Protein AF-A0A7S0ITP1-F1 (afdb_monomer)

Secondary structure (DSSP, 8-state):
-----------------------------------PPPPPPHHHHHHHHHHHTSTTTHHHHHHHHHH-EEEEE--STTHHHHHHHHHHHT-SEEEEE---B--GGGTTT-TTS-GGGTTSBHHHHHHHHHHHH-TTSEEEEE-S---TTTHHHHHH-

pLDDT: mean 84.59, std 22.94, range [31.58, 98.5]

Structure (mmCIF, N/CA/C/O backbone):
data_AF-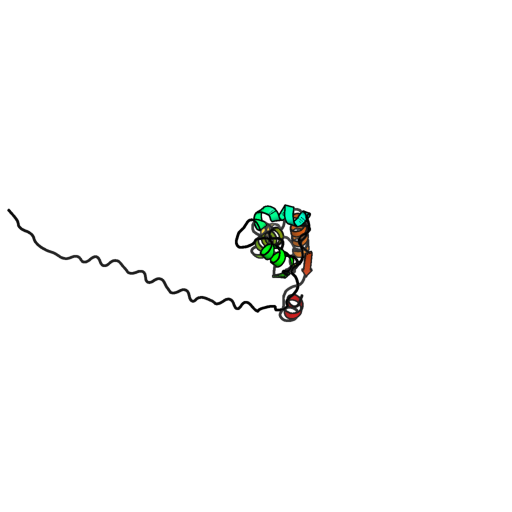A0A7S0ITP1-F1
#
_entry.id   AF-A0A7S0ITP1-F1
#
loop_
_atom_site.group_PDB
_atom_site.id
_atom_site.type_symbol
_atom_site.label_atom_id
_atom_site.label_alt_id
_atom_site.label_comp_id
_atom_site.label_asym_id
_atom_site.label_entity_id
_atom_site.label_seq_id
_atom_site.pdbx_PDB_ins_code
_atom_site.Cartn_x
_atom_site.Cartn_y
_atom_site.Cartn_z
_atom_site.occupancy
_atom_site.B_iso_or_equiv
_atom_site.auth_seq_id
_atom_site.auth_comp_id
_atom_site.auth_asym_id
_atom_site.auth_atom_id
_atom_site.pdbx_PDB_model_num
ATOM 1 N N . PRO A 1 1 ? -29.487 74.611 -15.622 1.00 44.19 1 PRO A N 1
ATOM 2 C CA . PRO A 1 1 ? -29.886 74.369 -17.029 1.00 44.19 1 PRO A CA 1
ATOM 3 C C . PRO A 1 1 ? -29.518 72.948 -17.476 1.00 44.19 1 PRO A C 1
ATOM 5 O O . PRO A 1 1 ? -28.346 72.594 -17.527 1.00 44.19 1 PRO A O 1
ATOM 8 N N . ALA A 1 2 ? -30.541 72.129 -17.714 1.00 46.28 2 ALA A N 1
ATOM 9 C CA . ALA A 1 2 ? -30.426 70.770 -18.228 1.00 46.28 2 ALA A CA 1
ATOM 10 C C . ALA A 1 2 ? -30.141 70.753 -19.741 1.00 46.28 2 ALA A C 1
ATOM 12 O O . ALA A 1 2 ? -30.684 71.590 -20.458 1.00 46.28 2 ALA A O 1
ATOM 13 N N . CYS A 1 3 ? -29.365 69.768 -20.212 1.00 35.94 3 CYS A N 1
ATOM 14 C CA . CYS A 1 3 ? -29.589 69.070 -21.489 1.00 35.94 3 CYS A CA 1
ATOM 15 C C . CYS A 1 3 ? -28.616 67.885 -21.657 1.00 35.94 3 CYS A C 1
ATOM 17 O O . CYS A 1 3 ? -27.439 68.058 -21.951 1.00 35.94 3 CYS A O 1
ATOM 19 N N . THR A 1 4 ? -29.136 66.673 -21.476 1.00 49.03 4 THR A N 1
ATOM 20 C CA . THR A 1 4 ? -28.759 65.437 -22.204 1.00 49.03 4 THR A CA 1
ATOM 21 C C . THR A 1 4 ? -29.268 65.532 -23.668 1.00 49.03 4 THR A C 1
ATOM 23 O O . THR A 1 4 ? -30.091 66.424 -23.887 1.00 49.03 4 THR A O 1
ATOM 26 N N . PRO A 1 5 ? -28.934 64.649 -24.658 1.00 55.34 5 PRO A N 1
ATOM 27 C CA . PRO A 1 5 ? -28.652 63.208 -24.488 1.00 55.34 5 PRO A CA 1
ATOM 28 C C . PRO A 1 5 ? -27.712 62.493 -25.506 1.00 55.34 5 PRO A C 1
ATOM 30 O O . PRO A 1 5 ? -27.251 63.061 -26.486 1.00 55.34 5 PRO A O 1
ATOM 33 N N . SER A 1 6 ? -27.577 61.171 -25.285 1.00 40.69 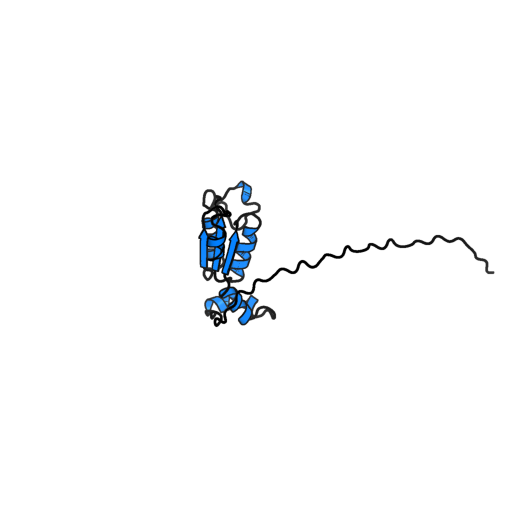6 SER A N 1
ATOM 34 C CA . SER A 1 6 ? -27.523 60.093 -26.298 1.00 40.69 6 SER A CA 1
ATOM 35 C C . SER A 1 6 ? -26.195 59.773 -27.009 1.00 40.69 6 SER A C 1
ATOM 37 O O . SER A 1 6 ? -25.819 60.447 -27.959 1.00 40.69 6 SER A O 1
ATOM 39 N N . LEU A 1 7 ? -25.610 58.601 -26.709 1.00 47.50 7 LEU A N 1
ATOM 40 C CA . LEU A 1 7 ? -25.733 57.421 -27.587 1.00 47.50 7 LEU A CA 1
ATOM 41 C C . LEU A 1 7 ? -25.281 56.121 -26.890 1.00 47.50 7 LEU A C 1
ATOM 43 O O . LEU A 1 7 ? -24.262 56.060 -26.209 1.00 47.50 7 LEU A O 1
ATOM 47 N N . LEU A 1 8 ? -26.121 55.101 -27.074 1.00 42.69 8 LEU A N 1
ATOM 48 C CA . LEU A 1 8 ? -26.030 53.704 -26.652 1.00 42.69 8 LEU A CA 1
ATOM 49 C C . LEU A 1 8 ? -24.685 53.033 -26.979 1.00 42.69 8 LEU A C 1
ATOM 51 O O . LEU A 1 8 ? -24.243 53.029 -28.123 1.00 42.69 8 LEU A O 1
ATOM 55 N N . GLY A 1 9 ? -24.159 52.301 -25.998 1.00 38.16 9 GLY A N 1
ATOM 56 C CA . GLY A 1 9 ? -23.215 51.202 -26.187 1.00 38.16 9 GLY A CA 1
ATOM 57 C C . GLY A 1 9 ? -23.521 50.115 -25.164 1.00 38.16 9 GLY A C 1
ATOM 58 O O . GLY A 1 9 ? -23.044 50.159 -24.033 1.00 38.16 9 GLY A O 1
ATOM 59 N N . ALA A 1 10 ? -24.395 49.179 -25.529 1.00 45.84 10 ALA A N 1
ATOM 60 C CA . ALA A 1 10 ? -24.771 48.056 -24.683 1.00 45.84 10 ALA A CA 1
ATOM 61 C C . ALA A 1 10 ? -23.585 47.087 -24.548 1.00 45.84 10 ALA A C 1
ATOM 63 O O . ALA A 1 10 ? -23.334 46.276 -25.436 1.00 45.84 10 ALA A O 1
ATOM 64 N N . HIS A 1 11 ? -22.858 47.149 -23.432 1.00 43.56 11 HIS A N 1
ATOM 65 C CA . HIS A 1 11 ? -21.922 46.091 -23.059 1.00 43.56 11 HIS A CA 1
ATOM 66 C C . HIS A 1 11 ? -22.703 44.924 -22.454 1.00 43.56 11 HIS A C 1
ATOM 68 O O . HIS A 1 11 ? -23.052 44.911 -21.276 1.00 43.56 11 HIS A O 1
ATOM 74 N N . GLN A 1 12 ? -23.000 43.940 -23.295 1.00 50.16 12 GLN A N 1
ATOM 75 C CA . GLN A 1 12 ? -23.522 42.647 -22.879 1.00 50.16 12 GLN A CA 1
ATOM 76 C C . GLN A 1 12 ? -22.361 41.827 -22.283 1.00 50.16 12 GLN A C 1
ATOM 78 O O . GLN A 1 12 ? -21.387 41.572 -22.994 1.00 50.16 12 GLN A O 1
ATOM 83 N N . PRO A 1 13 ? -22.394 41.409 -21.003 1.00 44.38 13 PRO A N 1
ATOM 84 C CA . PRO A 1 13 ? -21.366 40.518 -20.484 1.00 44.38 13 PRO A CA 1
ATOM 85 C C . PRO A 1 13 ? -21.537 39.128 -21.108 1.00 44.38 13 PRO A C 1
ATOM 87 O O . PRO A 1 13 ? -22.633 38.559 -21.110 1.00 44.38 13 PRO A O 1
ATOM 90 N N . LEU A 1 14 ? -20.443 38.584 -21.647 1.00 40.62 14 LEU A N 1
ATOM 91 C CA . LEU A 1 14 ? -20.373 37.229 -22.191 1.00 40.62 14 LEU A CA 1
ATOM 92 C C . LEU A 1 14 ? -20.786 36.221 -21.108 1.00 40.62 14 LEU A C 1
ATOM 94 O O . LEU A 1 14 ? -20.093 36.033 -20.108 1.00 40.62 14 LEU A O 1
ATOM 98 N N . ARG A 1 15 ? -21.936 35.567 -21.305 1.00 39.19 15 ARG A N 1
ATOM 99 C CA . ARG A 1 15 ? -22.378 34.436 -20.484 1.00 39.19 15 ARG A CA 1
ATOM 100 C C . ARG A 1 15 ? -21.462 33.246 -20.764 1.00 39.19 15 ARG A C 1
ATOM 102 O O . ARG A 1 15 ? -21.625 32.566 -21.770 1.00 39.19 15 ARG A O 1
ATOM 109 N N . PHE A 1 16 ? -20.525 32.978 -19.860 1.00 44.41 16 PHE A N 1
ATOM 110 C CA . PHE A 1 16 ? -19.823 31.698 -19.807 1.00 44.41 16 PHE A CA 1
ATOM 111 C C . PHE A 1 16 ? -20.823 30.620 -19.368 1.00 44.41 16 PHE A C 1
ATOM 113 O O . PHE A 1 16 ? -21.118 30.459 -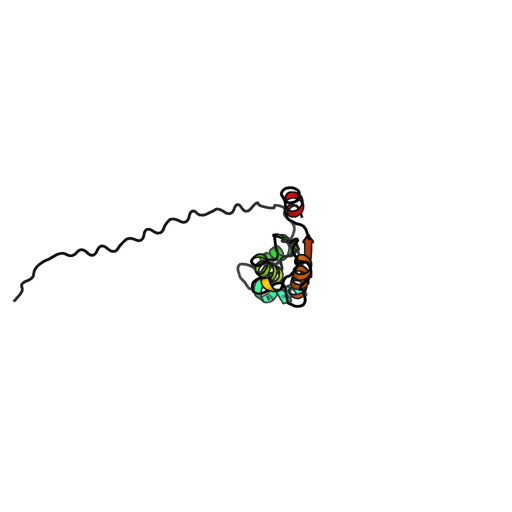18.182 1.00 44.41 16 PHE A O 1
ATOM 120 N N . THR A 1 17 ? -21.401 29.897 -20.323 1.00 42.62 17 THR A N 1
ATOM 121 C CA . THR A 1 17 ? -22.140 28.666 -20.035 1.00 42.62 17 THR A CA 1
ATOM 122 C C . THR A 1 17 ? -21.142 27.628 -19.532 1.00 42.62 17 THR A C 1
ATOM 124 O O . THR A 1 17 ? -20.302 27.151 -20.292 1.00 42.62 17 THR A O 1
ATOM 127 N N . ARG A 1 18 ? -21.206 27.302 -18.236 1.00 38.91 18 ARG A N 1
ATOM 128 C CA . ARG A 1 18 ? -20.491 26.158 -17.656 1.00 38.91 18 ARG A CA 1
ATOM 129 C C . ARG A 1 18 ? -20.938 24.888 -18.393 1.00 38.91 18 ARG A C 1
ATOM 131 O O . ARG A 1 18 ? -22.143 24.630 -18.394 1.00 38.91 18 ARG A O 1
ATOM 138 N N . PRO A 1 19 ? -20.041 24.093 -18.999 1.00 38.84 19 PRO A N 1
ATOM 139 C CA . PRO A 1 19 ? -20.432 22.778 -19.478 1.00 38.84 19 PRO A CA 1
ATOM 140 C C . PRO A 1 19 ? -20.865 21.935 -18.275 1.00 38.84 19 PRO A C 1
ATOM 142 O O . PRO A 1 19 ? -20.167 21.858 -17.262 1.00 38.84 19 PRO A O 1
ATOM 145 N N . SER A 1 20 ? -22.057 21.351 -18.374 1.00 39.44 20 SER A N 1
ATOM 146 C CA . SER A 1 20 ? -22.580 20.382 -17.421 1.00 39.44 20 SER A CA 1
ATOM 147 C C . SER A 1 20 ? -21.664 19.162 -17.411 1.00 39.44 20 SER A C 1
ATOM 149 O O . SER A 1 20 ? -21.657 18.372 -18.354 1.00 39.44 20 SER A O 1
ATOM 151 N N . ILE A 1 21 ? -20.882 19.012 -16.350 1.00 45.62 21 ILE A N 1
ATOM 152 C CA . ILE A 1 21 ? -20.198 17.760 -16.039 1.00 45.62 21 ILE A CA 1
ATOM 153 C C . ILE A 1 21 ? -21.280 16.718 -15.752 1.00 45.62 21 ILE A C 1
ATOM 155 O O . ILE A 1 21 ? -21.997 16.815 -14.756 1.00 45.62 21 ILE A O 1
ATOM 159 N N . MET A 1 22 ? -21.433 15.757 -16.667 1.00 34.88 22 MET A N 1
ATOM 160 C CA . MET A 1 22 ? -22.223 14.557 -16.426 1.00 34.88 22 MET A CA 1
ATOM 161 C C . MET A 1 22 ? -21.658 13.864 -15.186 1.00 34.88 22 MET A C 1
ATOM 163 O O . MET A 1 22 ? -20.467 13.564 -15.114 1.00 34.88 22 MET A O 1
ATOM 167 N N . SER A 1 23 ? -22.522 13.643 -14.200 1.00 42.88 23 SER A N 1
ATOM 168 C CA . SER A 1 23 ? -22.233 12.803 -13.046 1.00 42.88 23 SER A CA 1
ATOM 169 C C . SER A 1 23 ? -21.992 11.378 -13.546 1.00 42.88 23 SER A C 1
ATOM 171 O O . SER A 1 23 ? -22.923 10.691 -13.964 1.00 42.88 23 SER A O 1
ATOM 173 N N . ALA A 1 24 ? -20.732 10.947 -13.553 1.00 37.34 24 ALA A N 1
ATOM 174 C CA . ALA A 1 24 ? -20.401 9.537 -13.653 1.00 37.34 24 ALA A CA 1
ATOM 175 C C . ALA A 1 24 ? -20.755 8.902 -12.305 1.00 37.34 24 ALA A C 1
ATOM 177 O O . ALA A 1 24 ? -20.031 9.053 -11.320 1.00 37.34 24 ALA A O 1
ATOM 178 N N . ALA A 1 25 ? -21.909 8.241 -12.252 1.00 37.81 25 ALA A N 1
ATOM 179 C CA . ALA A 1 25 ? -22.269 7.368 -11.151 1.00 37.81 25 ALA A CA 1
ATOM 180 C C . ALA A 1 25 ? -21.246 6.225 -11.100 1.00 37.81 25 ALA A C 1
ATOM 182 O O . ALA A 1 25 ? -21.273 5.311 -11.924 1.00 37.81 25 ALA A O 1
ATOM 183 N N . ALA A 1 26 ? -20.311 6.300 -10.154 1.00 36.47 26 ALA A N 1
ATOM 184 C CA . ALA A 1 26 ? -19.483 5.163 -9.801 1.00 36.47 26 ALA A CA 1
ATOM 185 C C . ALA A 1 26 ? -20.412 4.089 -9.220 1.00 36.47 26 ALA A C 1
ATOM 187 O O . ALA A 1 26 ? -20.977 4.256 -8.141 1.00 36.47 26 ALA A O 1
ATOM 188 N N . SER A 1 27 ? -20.615 3.016 -9.982 1.00 31.58 27 SER A N 1
ATOM 189 C CA . SER A 1 27 ? -21.344 1.834 -9.539 1.00 31.58 27 SER A CA 1
ATOM 190 C C . SER A 1 27 ? -20.546 1.157 -8.427 1.00 31.58 27 SER A C 1
ATOM 192 O O . SER A 1 27 ? -19.614 0.401 -8.695 1.00 31.58 27 SER A O 1
ATOM 194 N N . THR A 1 28 ? -20.902 1.424 -7.174 1.00 35.31 28 THR A N 1
ATOM 195 C CA . THR A 1 28 ? -20.461 0.638 -6.024 1.00 35.31 28 THR A CA 1
ATOM 196 C C . THR A 1 28 ? -21.105 -0.740 -6.114 1.00 35.31 28 THR A C 1
ATOM 198 O O . THR A 1 28 ? -22.270 -0.930 -5.768 1.00 35.31 28 THR A O 1
ATOM 201 N N . ALA A 1 29 ? -20.342 -1.714 -6.609 1.00 35.19 29 ALA A N 1
ATOM 202 C CA . ALA A 1 29 ? -20.685 -3.117 -6.454 1.00 35.19 29 ALA A CA 1
ATOM 203 C C . ALA A 1 29 ? -20.769 -3.415 -4.950 1.00 35.19 29 ALA A C 1
ATOM 205 O O . ALA A 1 29 ? -19.771 -3.381 -4.230 1.00 35.19 29 ALA A O 1
ATOM 206 N N . ALA A 1 30 ? -21.991 -3.623 -4.470 1.00 41.78 30 ALA A N 1
ATOM 207 C CA . ALA A 1 30 ? -22.270 -3.975 -3.094 1.00 41.78 30 ALA A CA 1
ATOM 208 C C . ALA A 1 30 ? -21.728 -5.382 -2.817 1.00 41.78 30 ALA A C 1
ATOM 210 O O . ALA A 1 30 ? -22.329 -6.379 -3.214 1.00 41.78 30 ALA A O 1
ATOM 211 N N . VAL A 1 31 ? -20.597 -5.464 -2.118 1.00 41.78 31 VAL A N 1
ATOM 212 C CA . VAL A 1 31 ? -20.173 -6.707 -1.472 1.00 41.78 31 VAL A CA 1
ATOM 213 C C . VAL A 1 31 ? -21.002 -6.845 -0.201 1.00 41.78 31 VAL A C 1
ATOM 215 O O . VAL A 1 31 ? -20.780 -6.158 0.794 1.00 41.78 31 VAL A O 1
ATOM 218 N N . ALA A 1 32 ? -22.024 -7.692 -0.267 1.00 47.03 32 ALA A N 1
ATOM 219 C CA . ALA A 1 32 ? -22.854 -8.040 0.870 1.00 47.03 32 ALA A CA 1
ATOM 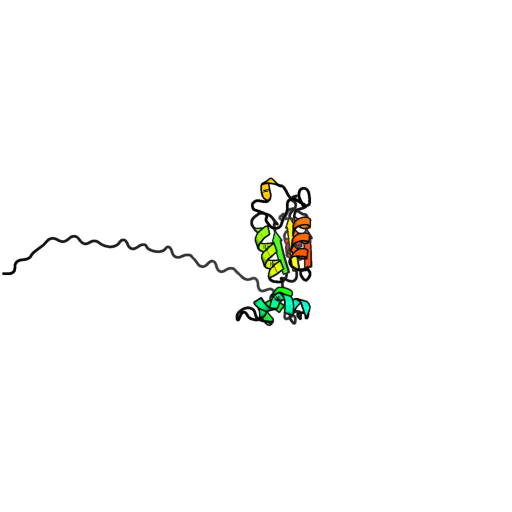220 C C . ALA A 1 32 ? -22.280 -9.264 1.589 1.00 47.03 32 ALA A C 1
ATOM 222 O O . ALA A 1 32 ? -22.197 -10.339 1.004 1.00 47.03 32 ALA A O 1
ATOM 223 N N . THR A 1 33 ? -22.003 -9.141 2.886 1.00 40.56 33 THR A N 1
ATOM 224 C CA . THR A 1 33 ? -22.618 -10.012 3.903 1.00 40.56 33 THR A CA 1
ATOM 225 C C . THR A 1 33 ? -22.444 -9.389 5.284 1.00 40.56 33 THR A C 1
ATOM 227 O O . THR A 1 33 ? -21.410 -8.802 5.593 1.00 40.56 33 THR A O 1
ATOM 230 N N . ALA A 1 34 ? -23.488 -9.477 6.109 1.00 51.03 34 ALA A N 1
ATOM 231 C CA . ALA A 1 34 ? -23.485 -9.002 7.485 1.00 51.03 34 ALA A CA 1
ATOM 232 C C . ALA A 1 34 ? -22.476 -9.809 8.318 1.00 51.03 34 ALA A C 1
ATOM 234 O O . ALA A 1 34 ? -22.795 -10.868 8.849 1.00 51.03 34 ALA A O 1
ATOM 235 N N . SER A 1 35 ? -21.251 -9.301 8.413 1.00 58.91 35 SER A N 1
ATOM 236 C CA . SER A 1 35 ? -20.243 -9.750 9.363 1.00 58.91 35 SER A CA 1
ATOM 237 C C . SER A 1 35 ? -20.113 -8.667 10.418 1.00 58.91 35 SER A C 1
ATOM 239 O O . SER A 1 35 ? -19.935 -7.495 10.082 1.00 58.91 35 SER A O 1
ATOM 241 N N . SER A 1 36 ? -20.206 -9.039 11.695 1.00 82.69 36 SER A N 1
ATOM 242 C CA . SER A 1 36 ? -19.805 -8.154 12.787 1.00 82.69 36 SER A CA 1
ATOM 243 C C . SER A 1 36 ? -18.441 -7.563 12.447 1.00 82.69 36 SER A C 1
ATOM 245 O O . SER A 1 36 ? -17.502 -8.311 12.161 1.00 82.69 36 SER A O 1
ATOM 247 N N . LEU A 1 37 ? -18.342 -6.235 12.415 1.00 92.38 37 LEU A N 1
ATOM 248 C CA . LEU A 1 37 ? -17.085 -5.588 12.069 1.00 92.38 37 LEU A CA 1
ATOM 249 C C . LEU A 1 37 ? -15.986 -6.005 13.055 1.00 92.38 37 LEU A C 1
ATOM 251 O O . LEU A 1 37 ? -16.282 -6.224 14.234 1.00 92.38 37 LEU A O 1
ATOM 255 N N . PRO A 1 38 ? -14.721 -6.089 12.625 1.00 95.62 38 PRO A N 1
ATOM 256 C CA . PRO A 1 38 ? -13.636 -6.444 13.528 1.00 95.62 38 PRO A CA 1
ATOM 257 C C . PRO A 1 38 ? -13.540 -5.435 14.675 1.00 95.62 38 PRO A C 1
ATOM 259 O O . PRO A 1 38 ? -13.804 -4.243 14.504 1.00 95.62 38 PRO A O 1
ATOM 262 N N . GLU A 1 39 ? -13.186 -5.905 15.865 1.00 96.50 39 GLU A N 1
ATOM 263 C CA . GLU A 1 39 ? -12.913 -5.024 17.000 1.00 96.50 39 GLU A CA 1
ATOM 264 C C . GLU A 1 39 ? -11.520 -4.400 16.881 1.00 96.50 39 GLU A C 1
ATOM 266 O O . GLU A 1 39 ? -10.608 -4.976 16.278 1.00 96.50 39 GLU A O 1
ATOM 271 N N . LEU A 1 40 ? -11.348 -3.207 17.451 1.00 97.19 40 LEU A N 1
ATOM 272 C CA . LEU A 1 40 ? -10.048 -2.546 17.533 1.00 97.19 40 LEU A CA 1
ATOM 273 C C . LEU A 1 40 ? -9.366 -2.936 18.844 1.00 97.19 40 LEU A C 1
ATOM 275 O O . LEU A 1 40 ? -9.952 -2.814 19.918 1.00 97.19 40 LEU A O 1
ATOM 279 N N . SER A 1 41 ? -8.110 -3.360 18.761 1.00 97.50 41 SER A N 1
ATOM 280 C CA . SER A 1 41 ? -7.259 -3.531 19.936 1.00 97.50 41 SER A CA 1
ATOM 281 C C . SER A 1 41 ? -6.957 -2.183 20.599 1.00 97.50 41 SER A C 1
ATOM 283 O O . SER A 1 41 ? -7.068 -1.117 19.990 1.00 97.50 41 SER A O 1
ATOM 285 N N . HIS A 1 42 ? -6.489 -2.215 21.847 1.00 97.50 42 HIS A N 1
ATOM 286 C CA . HIS A 1 42 ? -6.064 -1.003 22.551 1.00 97.50 42 HIS A CA 1
ATOM 287 C C . HIS A 1 42 ? -4.948 -0.242 21.815 1.00 97.50 42 HIS A C 1
ATOM 289 O O . HIS A 1 42 ? -4.894 0.985 21.878 1.00 97.50 42 HIS A O 1
ATOM 295 N N . GLU A 1 43 ? -4.050 -0.950 21.126 1.00 97.75 43 GLU A N 1
ATOM 296 C CA . GLU A 1 43 ? -2.988 -0.345 20.313 1.00 97.75 43 GLU A CA 1
ATOM 297 C C . GLU A 1 43 ? -3.551 0.393 19.100 1.00 97.75 43 GLU A C 1
ATOM 299 O O . GLU A 1 43 ? -3.192 1.548 18.862 1.00 97.75 43 GLU A O 1
ATOM 304 N N . GLU A 1 44 ? -4.490 -0.231 18.393 1.00 97.56 44 GLU A N 1
ATOM 305 C CA . GLU A 1 44 ? -5.176 0.377 17.254 1.00 97.56 44 GLU A CA 1
ATOM 306 C C . GLU A 1 44 ? -6.003 1.593 17.679 1.00 97.56 44 GLU A C 1
ATOM 308 O O . GLU A 1 44 ? -5.934 2.630 17.026 1.00 97.56 44 GLU A O 1
ATOM 313 N N . ILE A 1 45 ? -6.714 1.524 18.810 1.00 97.56 45 ILE A N 1
ATOM 314 C CA . ILE A 1 45 ? -7.454 2.674 19.356 1.00 97.56 45 ILE A CA 1
ATOM 315 C C . ILE A 1 45 ? -6.506 3.849 19.624 1.00 97.56 45 ILE A C 1
ATOM 317 O O . ILE A 1 45 ? -6.806 4.984 19.252 1.00 97.56 45 ILE A O 1
ATOM 321 N N . ARG A 1 46 ? -5.335 3.598 20.230 1.00 97.44 46 ARG A N 1
ATOM 322 C CA . ARG A 1 46 ? -4.335 4.655 20.459 1.00 97.44 46 ARG A CA 1
ATOM 323 C C . ARG A 1 46 ? -3.827 5.240 19.141 1.00 97.44 46 ARG A C 1
ATOM 325 O O . ARG A 1 46 ? -3.786 6.464 19.002 1.00 97.44 46 ARG A O 1
ATOM 332 N N . ARG A 1 47 ? -3.479 4.385 18.172 1.00 97.56 47 ARG A N 1
ATOM 333 C CA . ARG A 1 47 ? -2.967 4.790 16.852 1.00 97.56 47 ARG A CA 1
ATOM 334 C C . ARG A 1 47 ? -3.980 5.630 16.072 1.00 97.56 47 ARG A C 1
ATOM 336 O O . ARG A 1 47 ? -3.612 6.676 15.545 1.00 97.56 47 ARG A O 1
ATOM 343 N N . TYR A 1 48 ? -5.242 5.206 16.034 1.00 97.94 48 TYR A N 1
ATOM 344 C CA . TYR A 1 48 ? -6.304 5.849 15.254 1.00 97.94 48 TYR A CA 1
ATOM 345 C C . TYR A 1 48 ? -7.097 6.897 16.038 1.00 97.94 48 TYR A C 1
ATOM 347 O O . TYR A 1 48 ? -8.076 7.421 15.520 1.00 97.94 48 TYR A O 1
ATOM 355 N N . SER A 1 49 ? -6.677 7.256 17.253 1.00 96.88 49 SER A N 1
ATOM 356 C CA . SER A 1 49 ? -7.382 8.204 18.133 1.00 96.88 49 SER A CA 1
ATOM 357 C C . SER A 1 49 ? -7.844 9.492 17.437 1.00 96.88 49 SER A C 1
ATOM 359 O O . SER A 1 49 ? -8.956 9.951 17.678 1.00 96.88 49 SER A O 1
ATOM 361 N N . ARG A 1 50 ? -7.040 10.042 16.515 1.00 97.06 50 ARG A N 1
ATOM 362 C CA . ARG A 1 50 ? -7.397 11.236 15.724 1.00 97.06 50 ARG A CA 1
ATOM 363 C C . ARG A 1 50 ? -8.406 10.986 14.600 1.00 97.06 50 ARG A C 1
ATOM 365 O O . ARG A 1 50 ? -9.058 11.931 14.181 1.00 97.06 50 ARG A O 1
ATOM 372 N N . HIS A 1 51 ? -8.542 9.756 14.111 1.00 96.38 51 HIS A N 1
ATOM 373 C CA . HIS A 1 51 ? -9.603 9.377 13.172 1.00 96.38 51 HIS A CA 1
ATOM 374 C C . HIS A 1 51 ? -10.917 9.110 13.914 1.00 96.38 51 HIS A C 1
ATOM 376 O O . HIS A 1 51 ? -11.980 9.478 13.431 1.00 96.38 51 HIS A O 1
ATOM 382 N N . LEU A 1 52 ? -10.840 8.525 15.116 1.00 95.75 52 LEU A N 1
ATOM 383 C CA . LEU A 1 52 ? -12.009 8.148 15.920 1.00 95.75 52 LEU A CA 1
ATOM 384 C C . LEU A 1 52 ? -12.861 9.339 16.381 1.00 95.75 52 LEU A C 1
ATOM 386 O O . LEU A 1 52 ? -14.027 9.149 16.712 1.00 95.75 52 LEU A O 1
ATOM 390 N N . ILE A 1 53 ? -12.289 10.543 16.415 1.00 96.00 53 ILE A N 1
ATOM 391 C CA . ILE A 1 53 ? -13.000 11.780 16.771 1.00 96.00 53 ILE A CA 1
ATOM 392 C C . ILE A 1 53 ? -13.643 12.483 15.567 1.00 96.00 53 ILE A C 1
ATOM 394 O O . ILE A 1 53 ? -14.305 13.496 15.759 1.00 96.00 53 ILE A O 1
ATOM 398 N N . LEU A 1 54 ? -13.411 12.010 14.337 1.00 95.81 54 LEU A N 1
ATOM 399 C CA . LEU A 1 54 ? -14.021 12.591 13.141 1.00 95.81 54 LEU A CA 1
ATOM 400 C C . LEU A 1 54 ? -15.458 12.087 13.008 1.00 95.81 54 LEU A C 1
ATOM 402 O O . LEU A 1 54 ? -15.668 10.873 12.997 1.00 95.81 54 LEU A O 1
ATOM 406 N N . ASP A 1 55 ? -16.408 13.008 12.844 1.00 90.81 55 ASP A N 1
ATOM 407 C CA . ASP A 1 55 ? -17.848 12.713 12.797 1.00 90.81 55 ASP A CA 1
ATOM 408 C C . ASP A 1 55 ? -18.206 11.647 11.745 1.00 90.81 55 ASP A C 1
ATOM 410 O O . ASP A 1 55 ? -18.960 10.719 12.034 1.00 90.81 55 ASP A O 1
ATOM 414 N N . ASP A 1 56 ? -17.605 11.725 10.552 1.00 90.19 56 ASP A N 1
ATOM 415 C CA . ASP A 1 56 ? -17.885 10.805 9.438 1.00 90.19 56 ASP A CA 1
ATOM 416 C C . ASP A 1 56 ? -17.143 9.456 9.532 1.00 90.19 56 ASP A C 1
ATOM 418 O O . ASP A 1 56 ? -17.438 8.533 8.770 1.00 90.19 56 ASP A O 1
ATOM 422 N N . VAL A 1 57 ? -16.167 9.318 10.442 1.00 93.56 57 VAL A N 1
ATOM 423 C CA . VAL A 1 57 ? -15.388 8.079 10.617 1.00 93.56 57 VAL A CA 1
ATOM 424 C C . VAL A 1 57 ? -15.805 7.377 11.902 1.00 93.56 57 VAL A C 1
ATOM 426 O O . VAL A 1 57 ? -16.380 6.289 11.857 1.00 93.56 57 VAL A O 1
ATOM 429 N N . GLY A 1 58 ? -15.534 7.982 13.058 1.00 95.62 58 GLY A N 1
ATOM 430 C CA . GLY A 1 58 ? -15.829 7.391 14.359 1.00 95.62 58 GLY A CA 1
ATOM 431 C C . GLY A 1 58 ? -15.251 5.982 14.569 1.00 95.62 58 GLY A C 1
ATOM 432 O O . GLY A 1 58 ? -14.405 5.480 13.824 1.00 95.62 58 GLY A O 1
ATOM 433 N N . MET A 1 59 ? -15.748 5.303 15.605 1.00 96.25 59 MET A N 1
ATOM 434 C CA . MET A 1 59 ? -15.402 3.901 15.890 1.00 96.25 59 MET A CA 1
ATOM 435 C C . MET A 1 59 ? -15.857 2.954 14.780 1.00 96.25 59 MET A C 1
ATOM 437 O O . MET A 1 59 ? -15.105 2.083 14.353 1.00 96.25 59 MET A O 1
ATOM 441 N N . GLU A 1 60 ? -17.088 3.123 14.310 1.00 95.69 60 GLU A N 1
ATOM 442 C CA . GLU A 1 60 ? -17.694 2.259 13.299 1.00 95.69 60 GLU A CA 1
ATOM 443 C C . GLU A 1 60 ? -16.938 2.329 11.964 1.00 95.69 60 GLU A C 1
ATOM 445 O O . GLU A 1 60 ? -16.563 1.295 11.413 1.00 95.69 60 GLU A O 1
ATOM 450 N N . GLY A 1 61 ? -16.639 3.530 11.463 1.00 96.75 61 GLY A N 1
ATOM 451 C CA . GLY A 1 61 ? -15.898 3.718 10.216 1.00 96.75 61 GLY A CA 1
ATOM 452 C C . GLY A 1 61 ? -14.475 3.175 10.297 1.00 96.75 61 GLY A C 1
ATOM 453 O O . GLY A 1 61 ? -14.029 2.505 9.367 1.00 96.75 61 GLY A O 1
ATOM 454 N N . GLN A 1 62 ? -13.786 3.345 11.429 1.00 98.12 62 GLN A N 1
ATOM 455 C CA . GLN A 1 62 ? -12.458 2.751 11.604 1.00 98.12 62 GLN A CA 1
ATOM 456 C C . GLN A 1 62 ? -12.506 1.214 11.619 1.00 98.12 62 GLN A C 1
ATOM 458 O O . GLN A 1 62 ? -11.629 0.564 11.049 1.00 98.12 62 GLN A O 1
ATOM 463 N N . ARG A 1 63 ? -13.546 0.610 12.211 1.00 97.44 63 ARG A N 1
ATOM 464 C CA . ARG A 1 63 ? -13.756 -0.847 12.148 1.00 97.44 63 ARG A CA 1
ATOM 465 C C . ARG A 1 63 ? -14.078 -1.323 10.730 1.00 97.44 63 ARG A C 1
ATOM 467 O O . ARG A 1 63 ? -13.639 -2.404 10.348 1.00 97.44 63 ARG A O 1
ATOM 474 N N . ARG A 1 64 ? -14.785 -0.518 9.928 1.00 97.56 64 ARG A N 1
ATOM 475 C CA . ARG A 1 64 ? -15.000 -0.797 8.495 1.00 97.56 64 ARG A CA 1
ATOM 476 C C . ARG A 1 64 ? -13.698 -0.760 7.710 1.00 97.56 64 ARG A C 1
ATOM 478 O O . ARG A 1 64 ? -13.467 -1.672 6.929 1.00 97.56 64 ARG A O 1
ATOM 485 N N . LEU A 1 65 ? -12.836 0.230 7.953 1.00 97.81 65 LEU A N 1
ATOM 486 C CA . LEU A 1 65 ? -11.502 0.282 7.345 1.00 97.81 65 LEU A CA 1
ATOM 487 C C . LEU A 1 65 ? -10.687 -0.963 7.715 1.00 97.81 65 LEU A C 1
ATOM 489 O O . LEU A 1 65 ? -10.178 -1.641 6.826 1.00 97.81 65 LEU A O 1
ATOM 493 N N . LYS A 1 66 ? -10.659 -1.337 8.999 1.00 98.00 66 LYS A N 1
ATOM 494 C CA . LYS A 1 66 ? -9.992 -2.566 9.451 1.00 98.00 66 LYS A CA 1
ATOM 495 C C . LYS A 1 66 ? -10.568 -3.833 8.807 1.00 98.00 66 LYS A C 1
ATOM 497 O O . LYS A 1 66 ? -9.835 -4.785 8.578 1.00 98.00 66 LYS A O 1
ATOM 502 N N . GLY A 1 67 ? -11.870 -3.874 8.539 1.00 97.56 67 GLY A N 1
ATOM 503 C CA . GLY A 1 67 ? -12.519 -5.000 7.862 1.00 97.56 67 GLY A CA 1
ATOM 504 C C . GLY A 1 67 ? -12.381 -4.991 6.338 1.00 97.56 67 GLY A C 1
ATOM 505 O O . GLY A 1 67 ? -12.779 -5.961 5.701 1.00 97.56 67 GLY A O 1
ATOM 506 N N . ALA A 1 68 ? -11.863 -3.913 5.746 1.00 97.50 68 ALA A N 1
ATOM 507 C CA . ALA A 1 68 ? -11.772 -3.764 4.302 1.00 97.50 68 ALA A CA 1
ATOM 508 C C . ALA A 1 68 ? -10.507 -4.417 3.728 1.00 97.50 68 ALA A C 1
ATOM 510 O O . ALA A 1 68 ? -9.436 -4.407 4.343 1.00 97.50 68 ALA A O 1
ATOM 511 N N . SER A 1 69 ? -10.638 -4.910 2.498 1.00 97.06 69 SER A N 1
ATOM 512 C CA . SER A 1 69 ? -9.538 -5.337 1.641 1.00 97.06 69 SER A CA 1
ATOM 513 C C . SER A 1 69 ? -9.470 -4.450 0.398 1.00 97.06 69 SER A C 1
ATOM 515 O O . SER A 1 69 ? -10.493 -4.092 -0.188 1.00 97.06 69 SER A O 1
ATOM 517 N N . VAL A 1 70 ? -8.258 -4.061 0.003 1.00 97.94 70 VAL A N 1
ATOM 518 C CA . VAL A 1 70 ? -8.019 -3.248 -1.196 1.00 97.94 70 VAL A CA 1
ATOM 519 C C . VAL A 1 70 ? -6.889 -3.863 -2.005 1.00 97.94 70 VAL A C 1
ATOM 521 O O . VAL A 1 70 ? -5.798 -4.073 -1.484 1.00 97.94 70 VAL A O 1
ATOM 524 N N . LEU A 1 71 ? -7.134 -4.105 -3.292 1.00 97.81 71 LEU A N 1
ATOM 525 C CA . LEU A 1 71 ? -6.112 -4.519 -4.249 1.00 97.81 71 LEU A CA 1
ATOM 526 C C . LEU A 1 71 ? -5.559 -3.288 -4.979 1.00 97.81 71 LEU A C 1
ATOM 528 O O . LEU A 1 71 ? -6.298 -2.568 -5.651 1.00 97.81 71 LEU A O 1
ATOM 532 N N . CYS A 1 72 ? -4.258 -3.048 -4.861 1.00 97.25 72 CYS A N 1
ATOM 533 C CA . CYS A 1 72 ? -3.539 -1.992 -5.559 1.00 97.25 72 CYS A CA 1
ATOM 534 C C . CYS A 1 72 ? -2.715 -2.594 -6.700 1.00 97.25 72 CYS A C 1
ATOM 536 O O . CYS A 1 72 ? -1.801 -3.389 -6.475 1.00 97.25 72 CYS A O 1
ATOM 538 N N . ILE A 1 73 ? -3.053 -2.204 -7.928 1.00 97.00 73 ILE A N 1
ATOM 539 C CA . ILE A 1 73 ? -2.347 -2.620 -9.138 1.00 97.00 73 ILE A CA 1
ATOM 540 C C . ILE A 1 73 ? -1.313 -1.543 -9.470 1.00 97.00 73 ILE A C 1
ATOM 542 O O . ILE A 1 73 ? -1.658 -0.438 -9.891 1.00 97.00 73 ILE A O 1
ATOM 546 N N . GLY A 1 74 ? -0.050 -1.888 -9.268 1.00 96.38 74 GLY A N 1
ATOM 547 C CA . GLY A 1 74 ? 1.113 -1.031 -9.415 1.00 96.38 74 GLY A CA 1
ATOM 548 C C . GLY A 1 74 ? 1.421 -0.234 -8.148 1.00 96.38 74 GLY A C 1
ATOM 549 O O . GLY A 1 74 ? 0.574 0.481 -7.617 1.00 96.38 74 GLY A O 1
ATOM 550 N N . SER A 1 75 ? 2.676 -0.261 -7.708 1.00 96.56 75 SER A N 1
ATOM 551 C CA . SER A 1 75 ? 3.215 0.579 -6.630 1.00 96.56 75 SER A CA 1
ATOM 552 C C . SER A 1 75 ? 4.096 1.719 -7.162 1.00 96.56 75 SER A C 1
ATOM 554 O O . SER A 1 75 ? 4.959 2.239 -6.461 1.00 96.56 75 SER A O 1
ATOM 556 N N . GLY A 1 76 ? 3.859 2.133 -8.412 1.00 95.94 76 GLY A N 1
ATOM 557 C CA . GLY A 1 76 ? 4.533 3.253 -9.072 1.00 95.94 76 GLY A CA 1
ATOM 558 C C . GLY A 1 76 ? 4.060 4.637 -8.600 1.00 95.94 76 GLY A C 1
ATOM 559 O O . GLY A 1 76 ? 3.647 4.828 -7.462 1.00 95.94 76 GLY A O 1
ATOM 560 N N . GLY A 1 77 ? 4.107 5.648 -9.477 1.00 97.00 77 GLY A N 1
ATOM 561 C CA . GLY A 1 77 ? 3.898 7.053 -9.075 1.00 97.00 77 GLY A CA 1
ATOM 562 C C . GLY A 1 77 ? 2.517 7.369 -8.478 1.00 97.00 77 GLY A C 1
ATOM 563 O O . GLY A 1 77 ? 2.404 8.250 -7.633 1.00 97.00 77 GLY A O 1
ATOM 564 N N . LEU A 1 78 ? 1.476 6.636 -8.888 1.00 97.44 78 LEU A N 1
ATOM 565 C CA . LEU A 1 78 ? 0.117 6.778 -8.350 1.00 97.44 78 LEU A CA 1
ATOM 566 C C . LEU A 1 78 ? -0.133 5.843 -7.163 1.00 97.44 78 LEU A C 1
ATOM 568 O O . LEU A 1 78 ? -0.675 6.272 -6.148 1.00 97.44 78 LEU A O 1
ATOM 572 N N . GLY A 1 79 ? 0.287 4.580 -7.276 1.00 97.62 79 GLY A N 1
ATOM 573 C CA . GLY A 1 79 ? 0.111 3.588 -6.215 1.00 97.62 79 GLY A CA 1
ATOM 574 C C . GLY A 1 79 ? 0.880 3.949 -4.949 1.00 97.62 79 GLY A C 1
ATOM 575 O O . GLY A 1 79 ? 0.369 3.790 -3.849 1.00 97.62 79 GLY A O 1
ATOM 576 N N . SER A 1 80 ? 2.068 4.534 -5.095 1.00 97.69 80 SER A N 1
ATOM 577 C CA . SER A 1 80 ? 2.931 4.941 -3.991 1.00 97.69 80 SER A CA 1
ATOM 578 C C . SER A 1 80 ? 2.217 5.781 -2.913 1.00 97.69 80 SER A C 1
ATOM 580 O O . SER A 1 80 ? 2.145 5.329 -1.768 1.00 97.69 80 SER A O 1
ATOM 582 N N . PRO A 1 81 ? 1.676 6.983 -3.203 1.00 98.19 81 PRO A N 1
ATOM 583 C CA . PRO A 1 81 ? 0.957 7.760 -2.193 1.00 98.19 81 PRO A CA 1
ATOM 584 C C . PRO A 1 81 ? -0.322 7.061 -1.714 1.00 98.19 81 PRO A C 1
ATOM 586 O O . PRO A 1 81 ? -0.627 7.113 -0.524 1.00 98.19 81 PRO A O 1
ATOM 589 N N . VAL A 1 82 ? -1.049 6.378 -2.605 1.00 98.25 82 VAL A N 1
ATOM 590 C CA . VAL A 1 82 ? -2.291 5.666 -2.258 1.00 98.25 82 VAL A CA 1
ATOM 591 C C . VAL A 1 82 ? -2.027 4.603 -1.193 1.00 98.25 82 VAL A C 1
ATOM 593 O O . VAL A 1 82 ? -2.691 4.596 -0.161 1.00 98.25 82 VAL A O 1
ATOM 596 N N . LEU A 1 83 ? -1.012 3.764 -1.388 1.00 98.12 83 LEU A N 1
ATOM 597 C CA . LEU A 1 83 ? -0.626 2.717 -0.444 1.00 98.12 83 LEU A CA 1
ATOM 598 C C . LEU A 1 83 ? -0.241 3.280 0.917 1.00 98.12 83 LEU A C 1
ATOM 600 O O . LEU A 1 83 ? -0.684 2.764 1.942 1.00 98.12 83 LEU A O 1
ATOM 604 N N . MET A 1 84 ? 0.536 4.364 0.936 1.00 98.31 84 MET A N 1
ATOM 605 C CA . MET A 1 84 ? 0.932 5.010 2.184 1.00 98.31 84 MET A CA 1
ATOM 606 C C . MET A 1 84 ? -0.280 5.518 2.971 1.00 98.31 84 MET A C 1
ATOM 608 O O . MET A 1 84 ? -0.343 5.323 4.186 1.00 98.31 84 MET A O 1
ATOM 612 N N . TYR A 1 85 ? -1.255 6.134 2.296 1.00 98.44 85 TYR A N 1
ATOM 613 C CA . TYR A 1 85 ? -2.455 6.648 2.956 1.00 98.44 85 TYR A CA 1
ATOM 614 C C . TYR A 1 85 ? -3.439 5.549 3.359 1.00 98.44 85 TYR A C 1
ATOM 616 O O . TYR A 1 85 ? -3.987 5.633 4.454 1.00 98.44 85 TYR A O 1
ATOM 624 N N . LEU A 1 86 ? -3.631 4.502 2.550 1.00 98.38 86 LEU A N 1
ATOM 625 C CA . LEU A 1 86 ? -4.471 3.358 2.927 1.00 98.38 86 LEU A CA 1
ATOM 626 C C . LEU A 1 86 ? -3.890 2.617 4.139 1.00 98.38 86 LEU A C 1
ATOM 628 O O . LEU A 1 86 ? -4.621 2.285 5.074 1.00 98.38 86 LEU A O 1
ATOM 632 N N . ALA A 1 87 ? -2.567 2.431 4.167 1.00 98.38 87 ALA A N 1
ATOM 633 C CA . ALA A 1 87 ? -1.877 1.849 5.310 1.00 98.38 87 ALA A CA 1
ATOM 634 C C . ALA A 1 87 ? -2.028 2.720 6.566 1.00 98.38 87 ALA A C 1
ATOM 636 O O . ALA A 1 87 ? -2.388 2.223 7.633 1.00 98.38 87 ALA A O 1
ATOM 637 N N . ALA A 1 88 ? -1.807 4.033 6.447 1.00 98.12 88 ALA A N 1
ATOM 638 C CA . ALA A 1 88 ? -1.962 4.970 7.560 1.00 98.12 88 ALA A CA 1
ATOM 639 C C . ALA A 1 88 ? -3.414 5.062 8.066 1.00 98.12 88 ALA A C 1
ATOM 641 O O . ALA A 1 88 ? -3.636 5.193 9.270 1.00 98.12 88 ALA A O 1
ATOM 642 N N . ALA A 1 89 ? -4.396 4.957 7.166 1.00 97.88 89 ALA A N 1
ATOM 643 C CA . ALA A 1 89 ? -5.818 4.920 7.498 1.00 97.88 89 ALA A CA 1
ATOM 644 C C . ALA A 1 89 ? -6.222 3.635 8.239 1.00 97.88 89 ALA A C 1
ATOM 646 O O . ALA A 1 89 ? -7.244 3.626 8.922 1.00 97.88 89 ALA A O 1
ATOM 647 N N . GLY A 1 90 ? -5.417 2.573 8.151 1.00 97.81 90 GLY A N 1
ATOM 648 C CA . GLY A 1 90 ? -5.684 1.302 8.819 1.00 97.81 90 GLY A CA 1
ATOM 649 C C . GLY A 1 90 ? -6.630 0.395 8.041 1.00 97.81 90 GLY A C 1
ATOM 650 O O . GLY A 1 90 ? -7.457 -0.277 8.656 1.00 97.81 90 GLY A O 1
ATOM 651 N N . VAL A 1 91 ? -6.529 0.391 6.707 1.00 98.38 91 VAL A N 1
ATOM 652 C CA . VAL A 1 91 ? -7.164 -0.647 5.882 1.00 98.38 91 VAL A CA 1
ATOM 653 C C . VAL A 1 91 ? -6.610 -2.011 6.287 1.00 98.38 91 VAL A C 1
ATOM 655 O O . VAL A 1 91 ? -5.397 -2.165 6.376 1.00 98.38 91 VAL A O 1
ATOM 658 N N . GLY A 1 92 ? -7.479 -2.987 6.546 1.00 97.94 92 GLY A N 1
ATOM 659 C CA . GLY A 1 92 ? -7.067 -4.275 7.113 1.00 97.94 92 GLY A CA 1
ATOM 660 C C . GLY A 1 92 ? -6.125 -5.074 6.224 1.00 97.94 92 GLY A C 1
ATOM 661 O O . GLY A 1 92 ? -5.095 -5.560 6.694 1.00 97.94 92 GLY A O 1
ATOM 662 N N . VAL A 1 93 ? -6.478 -5.200 4.942 1.00 98.19 93 VAL A N 1
ATOM 663 C CA . VAL A 1 93 ? -5.718 -5.993 3.969 1.00 98.19 93 VAL A CA 1
ATOM 664 C C . VAL A 1 93 ? -5.402 -5.161 2.731 1.00 98.19 93 VAL A C 1
ATOM 666 O O . VAL A 1 93 ? -6.300 -4.603 2.100 1.00 98.19 93 VAL A O 1
ATOM 669 N N . LEU A 1 94 ? -4.125 -5.118 2.354 1.00 98.31 94 LEU A N 1
ATOM 670 C CA . LEU A 1 94 ? -3.648 -4.520 1.112 1.00 98.31 94 LEU A CA 1
ATOM 671 C C . LEU A 1 94 ? -3.041 -5.596 0.211 1.00 98.31 94 LEU A C 1
ATOM 673 O O . LEU A 1 94 ? -1.991 -6.156 0.515 1.00 98.31 94 LEU A O 1
ATOM 677 N N . GLY A 1 95 ? -3.687 -5.863 -0.919 1.00 97.94 95 GLY A N 1
ATOM 678 C CA . GLY A 1 95 ? -3.092 -6.618 -2.015 1.00 97.94 95 GLY A CA 1
ATOM 679 C C . GLY A 1 95 ? -2.228 -5.698 -2.875 1.00 97.94 95 GLY A C 1
ATOM 680 O O . GLY A 1 95 ? -2.652 -4.598 -3.222 1.00 97.94 95 GLY A O 1
ATOM 681 N N . LEU A 1 96 ? -1.024 -6.134 -3.228 1.00 97.81 96 LEU A N 1
ATOM 682 C CA . LEU A 1 96 ? -0.079 -5.408 -4.076 1.00 97.81 96 LEU A CA 1
ATOM 683 C C . LEU A 1 96 ? 0.228 -6.244 -5.308 1.00 97.81 96 LEU A C 1
ATOM 685 O O . LEU A 1 96 ? 0.739 -7.348 -5.166 1.00 97.81 96 LEU A O 1
ATOM 689 N N . VAL A 1 97 ? -0.026 -5.716 -6.500 1.00 98.06 97 VAL A N 1
ATOM 690 C CA . VAL A 1 97 ? 0.330 -6.375 -7.763 1.00 98.06 97 VAL A CA 1
ATOM 691 C C . VAL A 1 97 ? 1.311 -5.490 -8.511 1.00 98.06 97 VAL A C 1
ATOM 693 O O . VAL A 1 97 ? 0.923 -4.423 -8.973 1.00 98.06 97 VAL A O 1
ATOM 696 N N . ASP A 1 98 ? 2.570 -5.897 -8.618 1.00 97.56 98 ASP A N 1
ATOM 697 C CA . ASP A 1 98 ? 3.590 -5.180 -9.393 1.00 97.56 98 ASP A CA 1
ATOM 698 C C . ASP A 1 98 ? 4.721 -6.159 -9.757 1.00 97.56 98 ASP A C 1
ATOM 700 O O . ASP A 1 98 ? 5.149 -6.962 -8.925 1.00 97.56 98 ASP A O 1
ATOM 704 N N . ASP A 1 99 ? 5.186 -6.144 -11.001 1.00 97.19 99 ASP A N 1
ATOM 705 C CA . ASP A 1 99 ? 6.266 -6.998 -11.505 1.00 97.19 99 ASP A CA 1
ATOM 706 C C . ASP A 1 99 ? 7.614 -6.277 -11.633 1.00 97.19 99 ASP A C 1
ATOM 708 O O . ASP A 1 99 ? 8.638 -6.931 -11.853 1.00 97.19 99 ASP A O 1
ATOM 712 N N . ASP A 1 100 ? 7.642 -4.959 -11.436 1.00 97.56 100 ASP A N 1
ATOM 713 C CA . ASP A 1 100 ? 8.844 -4.154 -11.583 1.00 97.56 100 ASP A CA 1
ATOM 714 C C . ASP A 1 100 ? 9.788 -4.255 -10.370 1.00 97.56 100 ASP A C 1
ATOM 716 O O . ASP A 1 100 ? 9.488 -4.746 -9.273 1.00 97.56 100 ASP A O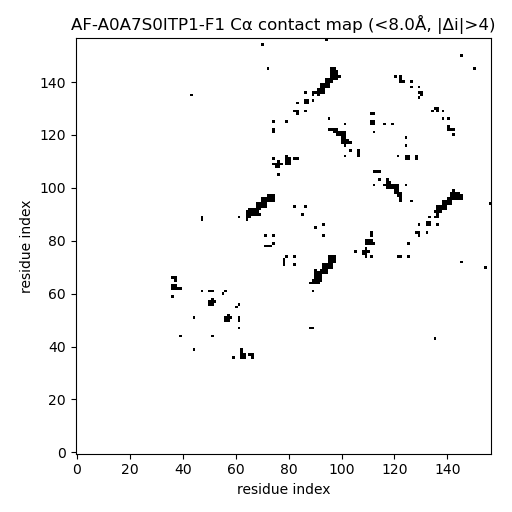 1
ATOM 720 N N . VAL A 1 101 ? 10.971 -3.683 -10.577 1.00 98.38 101 VAL A N 1
ATOM 721 C CA . VAL A 1 101 ? 12.024 -3.472 -9.587 1.00 98.38 101 VAL A CA 1
ATOM 722 C C . VAL A 1 101 ? 12.179 -1.971 -9.315 1.00 98.38 101 VAL A C 1
ATOM 724 O O . VAL A 1 101 ? 11.869 -1.132 -10.164 1.00 98.38 101 VAL A O 1
ATOM 727 N N . VAL A 1 102 ? 12.602 -1.611 -8.103 1.00 98.38 102 VAL A N 1
ATOM 728 C CA . VAL A 1 102 ? 12.863 -0.217 -7.725 1.00 98.38 102 VAL A CA 1
ATOM 729 C C . VAL A 1 102 ? 14.080 0.316 -8.481 1.00 98.38 102 VAL A C 1
ATOM 731 O O . VAL A 1 102 ? 15.166 -0.252 -8.397 1.00 98.38 102 VAL A O 1
ATOM 734 N N . ASP A 1 103 ? 13.900 1.459 -9.141 1.00 98.25 103 ASP A N 1
ATOM 735 C CA . ASP A 1 103 ? 14.928 2.151 -9.918 1.00 98.25 103 ASP A CA 1
ATOM 736 C C . ASP A 1 103 ? 15.120 3.592 -9.414 1.00 98.25 103 ASP A C 1
ATOM 738 O O . ASP A 1 103 ? 14.156 4.276 -9.051 1.00 98.25 103 ASP A O 1
ATOM 742 N N . GLU A 1 104 ? 16.362 4.079 -9.404 1.00 98.12 104 GLU A N 1
ATOM 743 C CA . GLU A 1 104 ? 16.704 5.420 -8.916 1.00 98.12 104 GLU A CA 1
ATOM 744 C C . GLU A 1 104 ? 15.966 6.535 -9.677 1.00 98.12 104 GLU A C 1
ATOM 746 O O . GLU A 1 104 ? 15.436 7.466 -9.063 1.00 98.12 104 GLU A O 1
ATOM 751 N N . SER A 1 105 ? 15.828 6.408 -11.003 1.00 98.00 105 SER A N 1
ATOM 752 C CA . SER A 1 105 ? 15.161 7.386 -11.882 1.00 98.00 105 SER A CA 1
ATOM 753 C C . SER A 1 105 ? 13.655 7.524 -11.625 1.00 98.00 105 SER A C 1
ATOM 755 O O . SER A 1 105 ? 12.948 8.286 -12.299 1.00 98.00 105 SER A O 1
ATOM 757 N N . ASN A 1 106 ? 13.120 6.699 -10.727 1.00 97.69 106 ASN A N 1
ATOM 758 C CA . ASN A 1 106 ? 11.717 6.640 -10.361 1.00 97.69 106 ASN A CA 1
ATOM 759 C C . ASN A 1 106 ? 11.440 7.210 -8.956 1.00 97.69 106 ASN A C 1
ATOM 761 O O . ASN A 1 106 ? 10.284 7.534 -8.654 1.00 97.69 106 ASN A O 1
ATOM 765 N N . LEU A 1 107 ? 12.468 7.410 -8.125 1.00 97.94 107 LEU A N 1
ATOM 766 C CA . LEU A 1 107 ? 12.321 7.807 -6.720 1.00 97.94 107 LEU A CA 1
ATOM 767 C C . LEU A 1 107 ? 11.753 9.221 -6.516 1.00 97.94 107 LEU A C 1
ATOM 769 O O . LEU A 1 107 ? 11.109 9.479 -5.505 1.00 97.94 107 LEU A O 1
ATOM 773 N N . GLN A 1 108 ? 11.879 10.122 -7.492 1.00 97.38 108 GLN A N 1
ATOM 774 C CA . GLN A 1 108 ? 11.292 11.469 -7.451 1.00 97.38 108 GLN A CA 1
ATOM 775 C C . GLN A 1 108 ? 9.755 11.480 -7.435 1.00 97.38 108 GLN A C 1
ATOM 777 O O . GLN A 1 108 ? 9.154 12.514 -7.153 1.00 97.38 108 GLN A O 1
ATOM 782 N N . ARG A 1 109 ? 9.111 10.357 -7.786 1.00 97.69 109 ARG A N 1
ATOM 783 C CA . ARG A 1 109 ? 7.643 10.226 -7.823 1.00 97.69 109 ARG A CA 1
ATOM 784 C C . ARG A 1 109 ? 7.101 8.989 -7.104 1.00 97.69 109 ARG A C 1
ATOM 786 O O . ARG A 1 109 ? 5.904 8.922 -6.860 1.00 97.69 109 ARG A O 1
ATOM 793 N N . GLN A 1 110 ? 7.950 8.017 -6.771 1.00 98.31 110 GLN A N 1
ATOM 794 C CA . GLN A 1 110 ? 7.564 6.768 -6.102 1.00 98.31 110 GLN A CA 1
ATOM 795 C C . GLN A 1 110 ? 8.026 6.773 -4.637 1.00 98.31 110 GLN A C 1
ATOM 797 O O . GLN A 1 110 ? 8.894 6.006 -4.235 1.00 98.31 110 GLN A O 1
ATOM 802 N N . ILE A 1 111 ? 7.441 7.671 -3.841 1.00 98.00 111 ILE A N 1
ATOM 803 C CA . ILE A 1 111 ? 7.805 7.965 -2.440 1.00 98.00 111 ILE A CA 1
ATOM 804 C C . ILE A 1 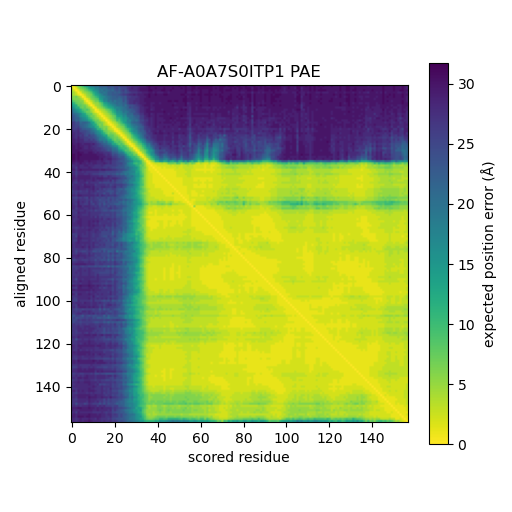111 ? 7.624 6.806 -1.436 1.00 98.00 111 ILE A C 1
ATOM 806 O O . ILE A 1 111 ? 8.043 6.912 -0.283 1.00 98.00 111 ILE A O 1
ATOM 810 N N . VAL A 1 112 ? 6.977 5.712 -1.841 1.00 98.12 112 VAL A N 1
ATOM 811 C CA . VAL A 1 112 ? 6.854 4.473 -1.062 1.00 98.12 112 VAL A CA 1
ATOM 812 C C . VAL A 1 112 ? 8.172 3.691 -1.067 1.00 98.12 112 VAL A C 1
ATOM 814 O O . VAL A 1 112 ? 8.439 2.923 -0.144 1.00 98.12 112 VAL A O 1
ATOM 817 N N . HIS A 1 113 ? 9.017 3.919 -2.075 1.00 98.50 113 HIS A N 1
ATOM 818 C CA . HIS A 1 113 ? 10.345 3.336 -2.205 1.00 98.50 113 HIS A CA 1
ATOM 819 C C . HIS A 1 113 ? 11.421 4.298 -1.691 1.00 98.50 113 HIS A C 1
ATOM 821 O O . HIS A 1 113 ? 11.193 5.494 -1.503 1.00 98.50 113 HIS A O 1
ATOM 827 N N . SER A 1 114 ? 12.619 3.772 -1.452 1.00 97.62 114 SER A N 1
ATOM 828 C CA . SER A 1 114 ? 13.764 4.552 -0.982 1.00 97.62 114 SER A CA 1
ATOM 829 C C . SER A 1 114 ? 15.053 4.094 -1.657 1.00 97.62 114 SER A C 1
ATOM 831 O O . SER A 1 114 ? 15.128 2.989 -2.190 1.00 97.62 114 SER A O 1
ATOM 833 N N . THR A 1 115 ? 16.094 4.927 -1.598 1.00 98.00 115 THR A N 1
ATOM 834 C CA . THR A 1 115 ? 17.415 4.623 -2.175 1.00 98.00 115 THR A CA 1
ATOM 835 C C . THR A 1 115 ? 17.997 3.308 -1.649 1.00 98.00 115 THR A C 1
ATOM 837 O O . THR A 1 115 ? 18.604 2.559 -2.402 1.00 98.00 115 THR A O 1
ATOM 840 N N . GLY A 1 116 ? 17.754 2.966 -0.379 1.00 97.81 116 GLY A N 1
ATOM 841 C CA . GLY A 1 116 ? 18.208 1.697 0.209 1.00 97.81 116 GLY A CA 1
ATOM 842 C C . GLY A 1 116 ? 17.468 0.451 -0.294 1.00 97.81 116 GLY A C 1
ATOM 843 O O . GLY A 1 116 ? 17.762 -0.649 0.162 1.00 97.81 116 GLY A O 1
ATOM 844 N N . ARG A 1 117 ? 16.481 0.615 -1.182 1.00 97.56 117 ARG A N 1
ATOM 845 C CA . ARG A 1 117 ? 15.669 -0.460 -1.767 1.00 97.56 117 ARG A CA 1
ATOM 846 C C . ARG A 1 117 ? 15.834 -0.572 -3.283 1.00 97.56 117 ARG A C 1
ATOM 848 O O . ARG A 1 117 ? 15.082 -1.321 -3.894 1.00 97.56 117 ARG A O 1
ATOM 855 N N . ILE A 1 118 ? 16.780 0.150 -3.889 1.00 98.31 118 ILE A N 1
ATOM 856 C CA . ILE A 1 118 ? 17.118 -0.015 -5.312 1.00 98.31 118 ILE A CA 1
ATOM 857 C C . ILE A 1 118 ? 17.439 -1.494 -5.592 1.00 98.31 118 ILE A C 1
ATOM 859 O O . ILE A 1 118 ? 17.916 -2.205 -4.705 1.00 98.31 118 ILE A O 1
ATOM 863 N N . ASP A 1 119 ? 17.082 -1.972 -6.785 1.00 98.00 119 ASP A N 1
ATOM 864 C CA . ASP A 1 119 ? 17.212 -3.370 -7.228 1.00 98.00 119 ASP A CA 1
ATOM 865 C C . ASP A 1 119 ? 16.356 -4.392 -6.453 1.00 98.00 119 ASP A C 1
ATOM 867 O O . ASP A 1 119 ? 16.386 -5.593 -6.729 1.00 98.00 119 ASP A O 1
ATOM 871 N N . THR A 1 120 ? 15.520 -3.935 -5.517 1.00 98.19 120 THR A N 1
ATOM 872 C CA . THR A 1 120 ? 14.535 -4.779 -4.828 1.00 98.19 120 THR A CA 1
ATOM 873 C C . THR A 1 120 ? 13.215 -4.788 -5.607 1.00 98.19 120 THR A C 1
ATOM 875 O O . THR A 1 120 ? 12.827 -3.746 -6.144 1.00 98.19 120 THR A O 1
ATOM 878 N N . PRO A 1 121 ? 12.473 -5.912 -5.666 1.00 98.50 121 PRO A N 1
ATOM 879 C CA . PRO A 1 121 ? 11.128 -5.918 -6.237 1.00 98.50 121 PRO A CA 1
ATOM 880 C C . PRO A 1 121 ? 10.244 -4.849 -5.596 1.00 98.50 121 PRO A C 1
ATOM 882 O O . PRO A 1 121 ? 10.252 -4.674 -4.371 1.00 98.50 121 PRO A O 1
ATOM 885 N N . LYS A 1 122 ? 9.462 -4.135 -6.410 1.00 98.50 122 LYS A N 1
ATOM 886 C CA . LYS A 1 122 ? 8.639 -3.033 -5.904 1.00 98.50 122 LYS A CA 1
ATOM 887 C C . LYS A 1 122 ? 7.622 -3.507 -4.870 1.00 98.50 122 LYS A C 1
ATOM 889 O O . LYS A 1 122 ? 7.481 -2.856 -3.835 1.00 98.50 122 LYS A O 1
ATOM 894 N N . VAL A 1 123 ? 6.997 -4.669 -5.080 1.00 98.19 123 VAL A N 1
ATOM 895 C CA . VAL A 1 123 ? 6.065 -5.259 -4.101 1.00 98.19 123 VAL A CA 1
ATOM 896 C C . VAL A 1 123 ? 6.711 -5.489 -2.736 1.00 98.19 123 VAL A C 1
ATOM 898 O O . VAL A 1 123 ? 6.093 -5.181 -1.720 1.00 98.19 123 VAL A O 1
ATOM 901 N N . ASP A 1 124 ? 7.969 -5.929 -2.685 1.00 98.38 124 ASP A N 1
ATOM 902 C CA . ASP A 1 124 ? 8.673 -6.196 -1.426 1.00 98.38 124 ASP A CA 1
ATOM 903 C C . ASP A 1 124 ? 9.056 -4.886 -0.731 1.00 98.38 124 ASP A C 1
ATOM 905 O O . ASP A 1 124 ? 8.836 -4.711 0.471 1.00 98.38 124 ASP A O 1
ATOM 909 N N . SER A 1 125 ? 9.578 -3.920 -1.497 1.00 98.44 125 SER A N 1
ATOM 910 C CA . SER A 1 125 ? 9.889 -2.590 -0.971 1.00 98.44 125 SER A CA 1
ATOM 911 C C . SER A 1 125 ? 8.642 -1.882 -0.440 1.00 98.44 125 SER A C 1
ATOM 913 O O . SER A 1 125 ? 8.719 -1.247 0.614 1.00 98.44 125 SER A O 1
ATOM 915 N N . ALA A 1 126 ? 7.518 -1.959 -1.156 1.00 98.38 126 ALA A N 1
ATOM 916 C CA . ALA A 1 126 ? 6.262 -1.350 -0.742 1.00 98.38 126 ALA A CA 1
ATOM 917 C C . ALA A 1 126 ? 5.675 -2.058 0.486 1.00 98.38 126 ALA A C 1
ATOM 919 O O . ALA A 1 126 ? 5.256 -1.384 1.423 1.00 98.38 126 ALA A O 1
ATOM 920 N N . SER A 1 127 ? 5.720 -3.394 0.532 1.00 98.38 127 SER A N 1
ATOM 921 C CA . SER A 1 127 ? 5.264 -4.183 1.686 1.00 98.38 127 SER A CA 1
ATOM 922 C C . SER A 1 127 ? 6.024 -3.814 2.957 1.00 98.38 127 SER A C 1
ATOM 924 O O . SER A 1 127 ? 5.412 -3.554 3.993 1.00 98.38 127 SER A O 1
ATOM 926 N N . ALA A 1 128 ? 7.354 -3.706 2.870 1.00 98.31 128 ALA A N 1
ATOM 927 C CA . ALA A 1 128 ? 8.173 -3.265 3.993 1.00 98.31 128 ALA A CA 1
ATOM 928 C C . ALA A 1 128 ? 7.793 -1.848 4.449 1.00 98.31 128 ALA A C 1
ATOM 930 O O . ALA A 1 128 ? 7.624 -1.602 5.641 1.00 98.31 128 ALA A O 1
ATOM 931 N N . ARG A 1 129 ? 7.578 -0.924 3.502 1.00 98.38 129 ARG A N 1
ATOM 932 C CA . ARG A 1 129 ? 7.170 0.446 3.829 1.00 98.38 129 ARG A CA 1
ATOM 933 C C . ARG A 1 129 ? 5.799 0.504 4.501 1.00 98.38 129 ARG A C 1
ATOM 935 O O . ARG A 1 129 ? 5.614 1.303 5.418 1.00 98.38 129 ARG A O 1
ATOM 942 N N . VAL A 1 130 ? 4.845 -0.312 4.055 1.00 98.44 130 VAL A N 1
ATOM 943 C CA . VAL A 1 130 ? 3.516 -0.422 4.673 1.00 98.44 130 VAL A CA 1
ATOM 944 C C . VAL A 1 130 ? 3.635 -0.929 6.108 1.00 98.44 130 VAL A C 1
ATOM 946 O O . VAL A 1 130 ? 3.055 -0.312 6.999 1.00 98.44 130 VAL A O 1
ATOM 949 N N . ALA A 1 131 ? 4.435 -1.971 6.348 1.00 98.00 131 ALA A N 1
ATOM 950 C CA . ALA A 1 131 ? 4.676 -2.497 7.691 1.00 98.00 131 ALA A CA 1
ATOM 951 C C . ALA A 1 131 ? 5.303 -1.444 8.626 1.00 98.00 131 ALA A C 1
ATOM 953 O O . ALA A 1 131 ? 4.874 -1.308 9.773 1.00 98.00 131 ALA A O 1
ATOM 954 N N . ASP A 1 132 ? 6.249 -0.642 8.119 1.00 98.00 132 ASP A N 1
ATOM 955 C CA . ASP A 1 132 ? 6.853 0.468 8.871 1.00 98.00 132 ASP A CA 1
ATOM 956 C C . ASP A 1 132 ? 5.826 1.555 9.235 1.00 98.00 132 ASP A C 1
ATOM 958 O O . ASP A 1 132 ? 5.878 2.142 10.318 1.00 98.00 132 ASP A O 1
ATOM 962 N N . ILE A 1 133 ? 4.891 1.860 8.326 1.00 98.12 133 ILE A N 1
ATOM 963 C CA . ILE A 1 133 ? 3.827 2.848 8.563 1.00 98.12 133 ILE A CA 1
ATOM 964 C C . ILE A 1 133 ? 2.829 2.308 9.589 1.00 98.12 133 ILE A C 1
ATOM 966 O O . ILE A 1 133 ? 2.461 3.008 10.543 1.00 98.12 133 ILE A O 1
ATOM 970 N N . ASN A 1 134 ? 2.367 1.077 9.389 1.00 98.31 134 ASN A N 1
ATOM 971 C CA . ASN A 1 134 ? 1.322 0.478 10.192 1.00 98.31 134 ASN A CA 1
ATOM 972 C C . ASN A 1 134 ? 1.459 -1.055 10.263 1.00 98.31 134 ASN A C 1
ATOM 974 O O . ASN A 1 134 ? 1.034 -1.748 9.338 1.00 98.31 134 ASN A O 1
ATOM 978 N N . PRO A 1 135 ? 1.958 -1.604 11.386 1.00 97.69 135 PRO A N 1
ATOM 979 C CA . PRO A 1 135 ? 2.154 -3.044 11.543 1.00 97.69 135 PRO A CA 1
ATOM 980 C C . PRO A 1 135 ? 0.843 -3.830 11.708 1.00 97.69 135 PRO A C 1
ATOM 982 O O . PRO A 1 135 ? 0.873 -5.054 11.750 1.00 97.69 135 PRO A O 1
ATOM 985 N N . HIS A 1 136 ? -0.306 -3.154 11.829 1.00 97.75 136 HIS A N 1
ATOM 986 C CA . HIS A 1 136 ? -1.616 -3.806 11.929 1.00 97.75 136 HIS A CA 1
ATOM 987 C C . HIS A 1 136 ? -2.243 -4.108 10.557 1.00 97.75 136 HIS A C 1
ATOM 989 O O . HIS A 1 136 ? -3.307 -4.720 10.499 1.00 97.75 136 HIS A O 1
ATOM 995 N N . VAL A 1 137 ? -1.613 -3.664 9.464 1.00 98.25 137 VAL A N 1
ATOM 996 C CA . VAL A 1 137 ? -2.083 -3.885 8.092 1.00 98.25 137 VAL A CA 1
ATOM 997 C C . VAL A 1 137 ? -1.454 -5.156 7.542 1.00 98.25 137 VAL A C 1
ATOM 999 O O . VAL A 1 137 ? -0.234 -5.309 7.547 1.00 98.25 137 VAL A O 1
ATOM 1002 N N . THR A 1 138 ? -2.286 -6.060 7.034 1.00 98.19 138 THR A N 1
ATOM 1003 C CA . THR A 1 138 ? -1.822 -7.269 6.350 1.00 98.19 138 THR A CA 1
ATOM 1004 C C . THR A 1 138 ? -1.557 -6.950 4.886 1.00 98.19 138 THR A C 1
ATOM 1006 O O . THR A 1 138 ? -2.387 -6.324 4.230 1.00 98.19 138 THR A O 1
ATOM 1009 N N . VAL A 1 139 ? -0.413 -7.384 4.360 1.00 98.19 139 VAL A N 1
ATOM 1010 C CA . VAL A 1 139 ? -0.034 -7.141 2.964 1.00 98.19 139 VAL A CA 1
ATOM 1011 C C . VAL A 1 139 ? 0.121 -8.458 2.219 1.00 98.19 139 VAL A C 1
ATOM 1013 O O . VAL A 1 139 ? 0.861 -9.332 2.663 1.00 98.19 139 VAL A O 1
ATOM 1016 N N . HIS A 1 140 ? -0.560 -8.590 1.082 1.00 97.62 140 HIS A N 1
ATOM 1017 C CA . HIS A 1 140 ? -0.421 -9.719 0.164 1.00 97.62 140 HIS A CA 1
ATOM 1018 C C . HIS A 1 140 ? 0.317 -9.244 -1.090 1.00 97.62 140 HIS A C 1
ATOM 1020 O O . HIS A 1 140 ? -0.214 -8.465 -1.880 1.00 97.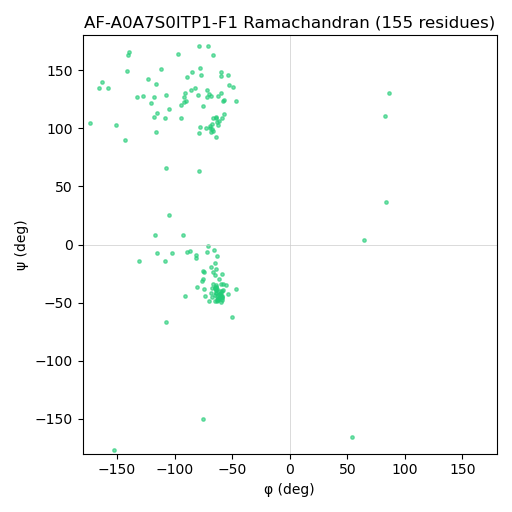62 140 HIS A O 1
ATOM 1026 N N . ALA A 1 141 ? 1.566 -9.674 -1.247 1.00 97.25 141 ALA A N 1
ATOM 1027 C CA . ALA A 1 141 ? 2.416 -9.282 -2.364 1.00 97.25 141 ALA A CA 1
ATOM 1028 C C . ALA A 1 141 ? 2.301 -10.279 -3.527 1.00 97.25 141 ALA A C 1
ATOM 1030 O O . ALA A 1 141 ? 2.612 -11.460 -3.385 1.00 97.25 141 ALA A O 1
ATOM 1031 N N . HIS A 1 142 ? 1.915 -9.781 -4.696 1.00 97.06 142 HIS A N 1
ATOM 1032 C CA . HIS A 1 142 ? 1.807 -10.526 -5.943 1.00 97.06 142 HIS A CA 1
ATOM 1033 C C . HIS A 1 142 ? 2.809 -9.953 -6.948 1.00 97.06 142 HIS A C 1
ATOM 1035 O O . HIS A 1 142 ? 2.546 -8.961 -7.629 1.00 97.06 142 HIS A O 1
ATOM 1041 N N . LYS A 1 143 ? 3.980 -10.588 -7.048 1.00 96.75 143 LYS A N 1
ATOM 1042 C CA . LYS A 1 143 ? 5.036 -10.196 -7.990 1.00 96.75 143 LYS A CA 1
ATOM 1043 C C . LYS A 1 143 ? 4.738 -10.697 -9.407 1.00 96.75 143 LYS A C 1
ATOM 1045 O O . LYS A 1 143 ? 5.431 -11.574 -9.923 1.00 96.75 143 LYS A O 1
ATOM 1050 N N . VAL A 1 144 ? 3.654 -10.214 -10.002 1.00 96.25 144 VAL A N 1
ATOM 1051 C CA . VAL A 1 144 ? 3.173 -10.660 -11.314 1.00 96.25 144 VAL A CA 1
ATOM 1052 C C . VAL A 1 144 ? 2.646 -9.489 -12.125 1.00 96.25 144 VAL A C 1
ATOM 1054 O O . VAL A 1 144 ? 2.079 -8.544 -11.581 1.00 96.25 144 VAL A O 1
ATOM 1057 N N . HIS A 1 145 ? 2.781 -9.597 -13.443 1.00 95.69 145 HIS A N 1
ATOM 1058 C CA . HIS A 1 145 ? 2.124 -8.683 -14.360 1.00 95.69 145 HIS A CA 1
ATOM 1059 C C . HIS A 1 145 ? 0.620 -8.960 -14.378 1.00 95.69 145 HIS A C 1
ATOM 1061 O O . HIS A 1 145 ? 0.200 -10.115 -14.527 1.00 95.69 1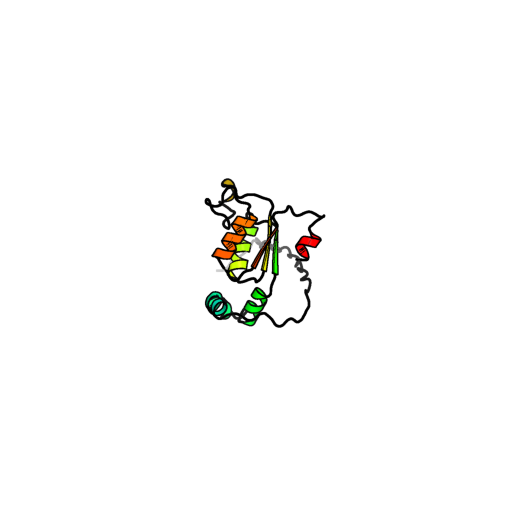45 HIS A O 1
ATOM 1067 N N . LEU A 1 146 ? -0.206 -7.918 -14.277 1.00 94.69 146 LEU A N 1
ATOM 1068 C CA . LEU A 1 146 ? -1.647 -8.074 -14.439 1.00 94.69 146 LEU A CA 1
ATOM 1069 C C . LEU A 1 146 ? -1.982 -8.331 -15.912 1.00 94.69 146 LEU A C 1
ATOM 1071 O O . LEU A 1 146 ? -1.635 -7.556 -16.796 1.00 94.69 146 LEU A O 1
ATOM 1075 N N . SER A 1 147 ? -2.715 -9.403 -16.175 1.00 95.75 147 SER A N 1
ATOM 1076 C CA . SER A 1 147 ? -3.160 -9.791 -17.509 1.00 95.75 147 SER A CA 1
ATOM 1077 C C . SER A 1 147 ? -4.599 -10.295 -17.470 1.00 95.75 147 SER A C 1
ATOM 1079 O O . SER A 1 147 ? -5.133 -10.637 -16.416 1.00 95.75 147 SER A O 1
ATOM 1081 N N . ALA A 1 148 ? -5.237 -10.414 -18.635 1.00 95.69 148 ALA A N 1
ATOM 1082 C CA . ALA A 1 148 ? -6.580 -10.991 -18.717 1.00 95.69 148 ALA A CA 1
ATOM 1083 C C . ALA A 1 148 ? -6.652 -12.432 -18.165 1.00 95.69 148 ALA A C 1
ATOM 1085 O O . ALA A 1 148 ? -7.711 -12.853 -17.711 1.00 95.69 148 ALA A O 1
ATOM 1086 N N . ALA A 1 149 ? -5.535 -13.170 -18.179 1.00 94.75 149 ALA A N 1
ATOM 1087 C CA . ALA A 1 149 ? -5.475 -14.551 -17.711 1.00 94.75 149 ALA A CA 1
ATOM 1088 C C . ALA A 1 149 ? -5.497 -14.683 -16.178 1.00 94.75 149 ALA A C 1
ATOM 1090 O O . ALA A 1 149 ? -6.002 -15.683 -15.681 1.00 94.75 149 ALA A O 1
ATOM 1091 N N . ASN A 1 150 ? -4.976 -13.696 -15.438 1.00 94.69 150 ASN A N 1
ATOM 1092 C CA . ASN A 1 150 ? -4.870 -13.744 -13.971 1.00 94.69 150 ASN A CA 1
ATOM 1093 C C . ASN A 1 150 ? -5.723 -12.683 -13.249 1.00 94.69 150 ASN A C 1
ATOM 1095 O O . ASN A 1 150 ? -5.839 -12.726 -12.029 1.00 94.69 150 ASN A O 1
ATOM 1099 N N . ALA A 1 151 ? -6.352 -11.748 -13.970 1.00 93.56 151 ALA A N 1
ATOM 1100 C CA . ALA A 1 151 ? -7.091 -10.643 -13.358 1.00 93.56 151 ALA A CA 1
ATOM 1101 C C . ALA A 1 151 ? -8.229 -11.099 -12.434 1.00 93.56 151 ALA A C 1
ATOM 1103 O O . ALA A 1 151 ? -8.376 -10.561 -11.341 1.00 93.56 151 ALA A O 1
ATOM 1104 N N . LEU A 1 152 ? -9.025 -12.088 -12.853 1.00 94.25 152 LEU A N 1
ATOM 1105 C CA . LEU A 1 152 ? -10.146 -12.574 -12.040 1.00 94.25 152 LEU A CA 1
ATOM 1106 C C . LEU A 1 152 ? -9.670 -13.282 -10.770 1.00 94.25 152 LEU A C 1
ATOM 1108 O O . LEU A 1 152 ? -10.287 -13.113 -9.725 1.00 94.25 152 LEU A O 1
ATOM 1112 N N . GLU A 1 153 ? -8.571 -14.029 -10.857 1.00 93.19 153 GLU A N 1
ATOM 1113 C CA . GLU A 1 153 ? -7.951 -14.687 -9.707 1.00 93.19 153 GLU A CA 1
ATOM 1114 C C . GLU A 1 153 ? -7.427 -13.651 -8.707 1.00 93.19 153 GLU A C 1
ATOM 1116 O O . GLU A 1 153 ? -7.769 -13.703 -7.532 1.00 93.19 153 GLU A O 1
ATOM 1121 N N . LEU A 1 154 ? -6.685 -12.647 -9.186 1.00 90.69 154 LEU A N 1
ATOM 1122 C CA . LEU A 1 154 ? -6.129 -11.590 -8.338 1.00 90.69 154 LEU A CA 1
ATOM 1123 C C . LEU A 1 154 ? -7.211 -10.732 -7.665 1.00 90.69 154 LEU A C 1
ATOM 1125 O O . LEU A 1 154 ? -7.034 -10.308 -6.528 1.00 90.69 154 LEU A O 1
ATOM 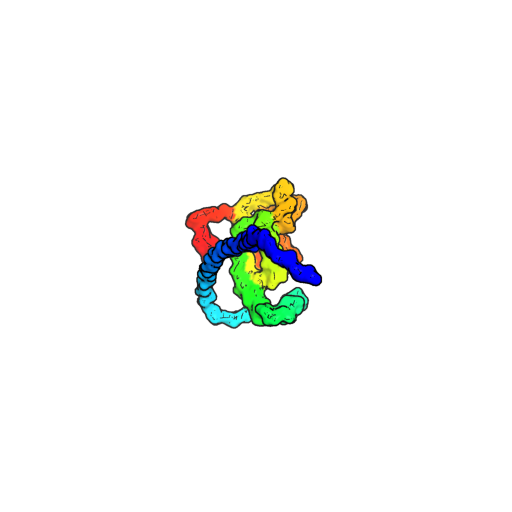1129 N N . ILE A 1 155 ? -8.324 -10.460 -8.353 1.00 90.81 155 ILE A N 1
ATOM 1130 C CA . ILE A 1 155 ? -9.439 -9.669 -7.804 1.00 90.81 155 ILE A CA 1
ATOM 1131 C C . ILE A 1 155 ? -10.275 -10.483 -6.809 1.00 90.81 155 ILE A C 1
ATOM 1133 O O . ILE A 1 155 ? -10.837 -9.901 -5.882 1.00 90.81 155 ILE A O 1
ATOM 1137 N N . ALA A 1 156 ? -10.376 -11.802 -6.998 1.00 88.56 156 ALA A N 1
ATOM 1138 C CA . ALA A 1 156 ? -11.125 -12.668 -6.092 1.00 88.56 156 ALA A CA 1
ATOM 1139 C C . ALA A 1 156 ? -10.512 -12.718 -4.680 1.00 88.56 156 ALA A C 1
ATOM 1141 O O . ALA A 1 156 ? -11.271 -12.884 -3.724 1.00 88.56 156 ALA A O 1
ATOM 1142 N N . GLY A 1 157 ? -9.198 -12.475 -4.567 1.00 67.81 157 GLY A N 1
ATOM 1143 C CA . GLY A 1 157 ? -8.469 -12.379 -3.299 1.00 67.81 157 GLY A CA 1
ATOM 1144 C C . GLY A 1 157 ? -7.930 -13.713 -2.812 1.00 67.81 157 GLY A C 1
ATOM 1145 O O . GLY A 1 157 ? -8.750 -14.607 -2.513 1.00 67.81 157 GLY A O 1
#

Foldseek 3Di:
DDDDDDDDDDDDPDDPDDPDDPDPPPPDPDPDDDDDQDADDPVRCVLCVVQLPDPVQHRVNLSVQLRAEDEDEDLALVVQVVLLVSLSSNRAEYEYEEQDADDPVRCVRNVLADPVRGRPGSQVSNQVSSCVNHVNHHYHYHNDDDDPVCPVVSVVD

Radius of gyration: 25.12 Å; Cα contacts (8 Å, |Δi|>4): 202; chains: 1; bounding box: 49×89×50 Å

Organism: NCBI:txid127549

InterPro domains:
  IPR000594 THIF-type NAD/FAD binding fold [PF00899] (48-156)
  IPR035985 Ubiquitin-activating enzyme-like [SSF69572] (36-156)
  IPR045886 ThiF/MoeB/HesA family [PTHR10953] (38-143)

Sequence (157 aa):
PACTPSLLGAHQPLRFTRPSIMSAAASTAAVATASSLPELSHEEIRRYSRHLILDDVGMEGQRRLKGASVLCIGSGGLGSPVLMYLAAAGVGVLGLVDDDVVDESNLQRQIVHSTGRIDTPKVDSASARVADINPHVTVHAHKVHLSAANALELIAG

Solvent-accessible surface area (backbone atoms only — not comparable to full-atom values): 9582 Å² total; per-residue (Å²): 138,89,80,85,86,88,82,91,78,87,82,74,79,84,80,81,77,77,79,81,77,76,82,77,79,78,79,76,79,80,85,83,74,99,62,85,64,52,83,76,52,75,66,52,48,63,73,42,46,80,51,42,72,35,88,91,35,22,67,67,41,49,21,48,31,39,63,34,74,47,80,41,79,34,66,43,62,68,31,13,60,51,50,54,51,42,31,66,68,37,32,21,32,38,36,34,32,24,62,54,59,34,51,77,96,47,47,93,52,16,73,45,51,55,84,96,38,52,80,32,47,38,35,59,41,40,47,52,44,35,40,73,69,25,75,82,38,46,70,47,70,39,78,42,76,89,40,90,91,49,44,66,63,66,70,69,107

Nearest PDB structures (foldseek):
  6yub-assembly1_B  TM=9.902E-01  e=3.777E-13  Thermochaetoides thermophila
  6yub-assembly1_A  TM=9.728E-01  e=4.274E-13  Thermochaetoides thermophila
  1zud-assembly2_3  TM=9.731E-01  e=1.364E-11  Escherichia coli K-12
  1zud-assembly3_1  TM=9.730E-01  e=1.747E-11  Escherichia coli K-12
  1zkm-assembly2_D  TM=9.576E-01  e=2.865E-11  Escherichia coli

Mean predicted aligned error: 11.38 Å